Protein AF-A0A843CVZ2-F1 (afdb_monomer_lite)

Structure (mmCIF, N/CA/C/O backbone):
data_AF-A0A843CVZ2-F1
#
_entry.id   AF-A0A843CVZ2-F1
#
loop_
_atom_site.group_PDB
_atom_site.id
_atom_site.type_symbol
_atom_site.label_atom_id
_atom_site.label_alt_id
_atom_site.label_comp_id
_atom_site.label_asym_id
_atom_site.label_entity_id
_atom_site.label_seq_id
_atom_site.pdbx_PDB_ins_code
_atom_site.Cartn_x
_atom_site.Cartn_y
_atom_site.Cartn_z
_atom_site.occupancy
_atom_site.B_iso_or_equiv
_atom_site.auth_seq_id
_atom_site.auth_comp_id
_atom_site.auth_asym_id
_atom_site.auth_atom_id
_atom_site.pdbx_PDB_model_num
ATOM 1 N N . MET A 1 1 ? -51.826 -4.125 66.752 1.00 41.78 1 MET A N 1
ATOM 2 C CA . MET A 1 1 ? -51.078 -5.066 65.890 1.00 41.78 1 MET A CA 1
ATOM 3 C C . MET A 1 1 ? -51.053 -4.487 64.484 1.00 41.78 1 MET A C 1
ATOM 5 O O . MET A 1 1 ? -52.056 -4.563 63.794 1.00 41.78 1 MET A O 1
ATOM 9 N N . ALA A 1 2 ? -49.969 -3.820 64.091 1.00 43.72 2 ALA A N 1
ATOM 10 C CA . ALA A 1 2 ? -49.845 -3.224 62.763 1.00 43.72 2 ALA A CA 1
ATOM 11 C C . ALA A 1 2 ? -48.525 -3.686 62.148 1.00 43.72 2 ALA A C 1
ATOM 13 O O . ALA A 1 2 ? -47.458 -3.196 62.504 1.00 43.72 2 ALA A O 1
ATOM 14 N N . LYS A 1 3 ? -48.599 -4.671 61.250 1.00 48.44 3 LYS A N 1
ATOM 15 C CA . LYS A 1 3 ? -47.482 -5.067 60.390 1.00 48.44 3 LYS A CA 1
ATOM 16 C C . LYS A 1 3 ? -47.869 -4.701 58.960 1.00 48.44 3 LYS A C 1
ATOM 18 O O . LYS A 1 3 ? -48.314 -5.533 58.180 1.00 48.44 3 LYS A O 1
ATOM 23 N N . GLN A 1 4 ? -47.774 -3.409 58.657 1.00 46.41 4 GLN A N 1
ATOM 24 C CA . GLN A 1 4 ? -47.935 -2.896 57.304 1.00 46.41 4 GLN A CA 1
ATOM 25 C C . GLN A 1 4 ? -46.600 -3.107 56.580 1.00 46.41 4 GLN A C 1
ATOM 27 O O . GLN A 1 4 ? -45.625 -2.395 56.815 1.00 46.41 4 GLN A O 1
ATOM 32 N N . GLY A 1 5 ? -46.538 -4.167 55.772 1.00 45.22 5 GLY A N 1
ATOM 33 C CA . GLY A 1 5 ? -45.380 -4.506 54.951 1.00 45.22 5 GLY A CA 1
ATOM 34 C C . GLY A 1 5 ? -45.060 -3.371 53.982 1.00 45.22 5 GLY A C 1
ATOM 35 O O . GLY A 1 5 ? -45.848 -3.042 53.099 1.00 45.22 5 GLY A O 1
ATOM 36 N N . ASN A 1 6 ? -43.901 -2.752 54.177 1.00 51.75 6 ASN A N 1
ATOM 37 C CA . ASN A 1 6 ? -43.407 -1.629 53.3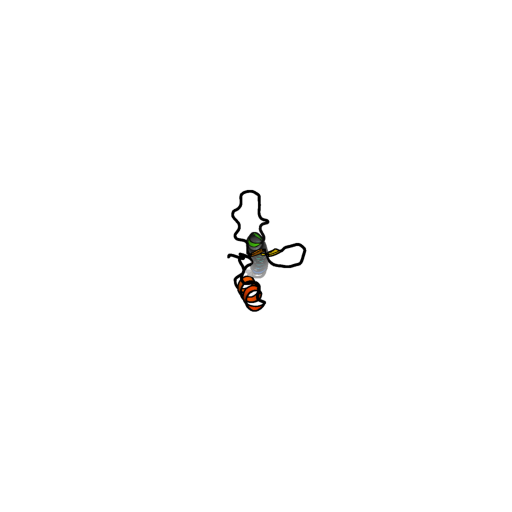96 1.00 51.75 6 ASN A CA 1
ATOM 38 C C . ASN A 1 6 ? -42.687 -2.140 52.131 1.00 51.75 6 ASN A C 1
ATOM 40 O O . ASN A 1 6 ? -41.467 -2.102 52.037 1.00 51.75 6 ASN A O 1
ATOM 44 N N . THR A 1 7 ? -43.434 -2.667 51.159 1.00 54.53 7 THR A N 1
ATOM 45 C CA . THR A 1 7 ? -42.898 -3.305 49.934 1.00 54.53 7 THR A CA 1
ATOM 46 C C . THR A 1 7 ? -42.636 -2.338 48.770 1.00 54.53 7 THR A C 1
ATOM 48 O O . THR A 1 7 ? -42.266 -2.774 47.681 1.00 54.53 7 THR A O 1
ATOM 51 N N . LYS A 1 8 ? -42.820 -1.021 48.955 1.00 51.09 8 LYS A N 1
ATOM 52 C CA . LYS A 1 8 ? -42.612 -0.015 47.890 1.00 51.09 8 LYS A CA 1
ATOM 53 C C . LYS A 1 8 ? -41.203 0.589 47.845 1.00 51.09 8 LYS A C 1
ATOM 55 O O . LYS A 1 8 ? -40.808 1.089 46.797 1.00 51.09 8 LYS A O 1
ATOM 60 N N . LYS A 1 9 ? -40.434 0.540 48.939 1.00 50.78 9 LYS A N 1
ATOM 61 C CA . LYS A 1 9 ? -39.098 1.166 48.994 1.00 50.78 9 LYS A CA 1
ATOM 62 C C . LYS A 1 9 ? -38.037 0.365 48.226 1.00 50.78 9 LYS A C 1
ATOM 64 O O . LYS A 1 9 ? -37.276 0.944 47.464 1.00 50.78 9 LYS A O 1
ATOM 69 N N . ASP A 1 10 ? -38.101 -0.959 48.312 1.00 55.34 10 ASP A N 1
ATOM 70 C CA . ASP A 1 10 ? -37.053 -1.864 47.816 1.00 55.34 10 ASP A CA 1
ATOM 71 C C . ASP A 1 10 ? -36.938 -1.914 46.276 1.00 55.34 10 ASP A C 1
ATOM 73 O O . ASP A 1 10 ? -35.849 -1.930 45.703 1.00 55.34 10 ASP A O 1
ATOM 77 N N . LYS A 1 11 ? -38.074 -1.832 45.565 1.00 55.25 11 LYS A N 1
ATOM 78 C CA . LYS A 1 11 ? -38.091 -1.838 44.089 1.00 55.25 11 LYS A CA 1
ATOM 79 C C . LYS A 1 11 ? -37.413 -0.609 43.474 1.00 55.25 11 LYS A C 1
ATOM 81 O O . LYS A 1 11 ? -36.848 -0.702 42.388 1.00 55.25 11 LYS A O 1
ATOM 86 N N . THR A 1 12 ? -37.456 0.530 44.164 1.00 61.53 12 THR A N 1
ATOM 87 C CA . THR A 1 12 ? -36.967 1.815 43.638 1.00 61.53 12 THR A CA 1
ATOM 88 C C . THR A 1 12 ? -35.440 1.898 43.688 1.00 61.53 12 THR A C 1
ATOM 90 O O . THR A 1 12 ? -34.814 2.426 42.768 1.00 61.53 12 THR A O 1
ATOM 93 N N . ASP A 1 13 ? -34.826 1.324 44.725 1.00 61.41 13 ASP A N 1
ATOM 94 C CA . ASP A 1 13 ? -33.369 1.293 44.888 1.00 61.41 13 ASP A CA 1
ATOM 95 C C . ASP A 1 13 ? -32.718 0.202 44.022 1.00 61.41 13 ASP A C 1
ATOM 97 O O . ASP A 1 13 ? -31.651 0.416 43.435 1.00 61.41 13 ASP A O 1
ATOM 101 N N . MET A 1 14 ? -33.409 -0.924 43.820 1.00 60.91 14 MET A N 1
ATOM 102 C CA . MET A 1 14 ? -32.980 -1.973 42.892 1.00 60.91 14 MET A CA 1
ATOM 103 C C . MET A 1 14 ? -33.014 -1.494 41.430 1.00 60.91 14 MET A C 1
ATOM 105 O O . MET A 1 14 ? -32.068 -1.725 40.677 1.00 60.91 14 MET A O 1
ATOM 109 N N . GLN A 1 15 ? -34.046 -0.740 41.034 1.00 66.94 15 GLN A N 1
ATOM 110 C CA . GLN A 1 15 ? -34.153 -0.171 39.687 1.00 66.94 15 GLN A CA 1
ATOM 111 C C . GLN A 1 15 ? -33.110 0.934 39.433 1.00 66.94 15 GLN A C 1
ATOM 113 O O . GLN A 1 15 ? -32.532 0.990 38.348 1.00 66.94 15 GLN A O 1
ATOM 118 N N . LYS A 1 16 ? -32.786 1.760 40.440 1.00 69.69 16 LYS A N 1
ATOM 119 C CA . LYS A 1 16 ? -31.674 2.729 40.363 1.00 69.69 16 LYS A CA 1
ATOM 120 C C . LYS A 1 16 ? -30.314 2.049 40.214 1.00 69.69 16 LYS A C 1
ATOM 122 O O . LYS A 1 16 ? -29.481 2.509 39.436 1.00 69.69 16 LYS A O 1
ATOM 127 N N . THR A 1 17 ? -30.100 0.943 40.922 1.00 75.06 17 THR A N 1
ATOM 128 C CA . THR A 1 17 ? -28.855 0.165 40.848 1.00 75.06 17 THR A CA 1
ATOM 129 C C . THR A 1 17 ? -28.695 -0.494 39.479 1.00 75.06 17 THR A C 1
ATOM 131 O O . THR A 1 17 ? -27.624 -0.422 38.877 1.00 75.06 17 THR A O 1
ATOM 134 N N . LEU A 1 18 ? -29.781 -1.044 38.931 1.00 74.75 18 LEU A N 1
ATOM 135 C CA . LEU A 1 18 ? -29.799 -1.671 37.611 1.00 74.75 18 LEU A CA 1
ATOM 136 C C . LEU A 1 18 ? -29.605 -0.644 36.484 1.00 74.75 18 LEU A C 1
ATOM 138 O O . LEU A 1 18 ? -28.823 -0.875 35.565 1.00 74.75 18 LEU A O 1
ATOM 142 N N . SER A 1 19 ? -30.222 0.536 36.601 1.00 77.06 19 SER A N 1
ATOM 143 C CA . SER A 1 19 ? -30.023 1.631 35.644 1.00 77.06 19 SER A CA 1
ATOM 144 C C . SER A 1 19 ? -28.583 2.161 35.663 1.00 77.06 19 SER A C 1
ATOM 146 O O . SER A 1 19 ? -28.030 2.480 34.613 1.00 77.06 19 SER A O 1
ATOM 148 N N . ARG A 1 20 ? -27.939 2.212 36.838 1.00 79.00 20 ARG A N 1
ATOM 149 C CA . ARG A 1 20 ? -26.529 2.607 36.970 1.00 79.00 20 ARG A CA 1
ATOM 150 C C . ARG A 1 20 ? -25.585 1.565 36.366 1.00 79.00 20 ARG A C 1
ATOM 152 O O . ARG A 1 20 ? -24.642 1.940 35.677 1.00 79.00 20 ARG A O 1
ATOM 159 N N . ALA A 1 21 ? -25.864 0.278 36.570 1.00 81.50 21 ALA A N 1
ATOM 160 C CA . ALA A 1 21 ? -25.110 -0.811 35.951 1.00 81.50 21 ALA A CA 1
ATOM 161 C C .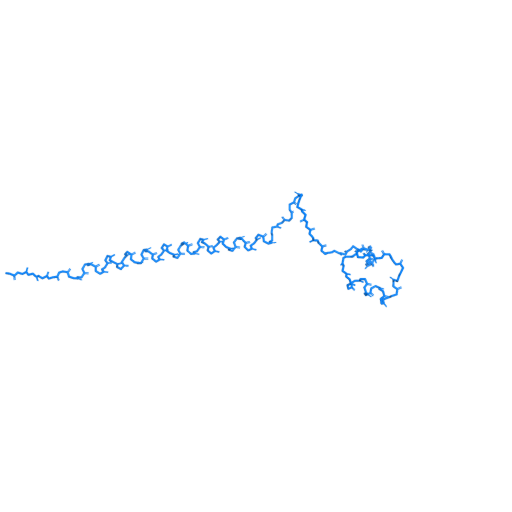 ALA A 1 21 ? -25.229 -0.796 34.416 1.00 81.50 21 ALA A C 1
ATOM 163 O O . ALA A 1 21 ? -24.231 -0.984 33.725 1.00 81.50 21 ALA A O 1
ATOM 164 N N . PHE A 1 22 ? -26.415 -0.493 33.879 1.00 83.31 22 PHE A N 1
ATOM 165 C CA . PHE A 1 22 ? -26.645 -0.396 32.436 1.00 83.31 22 PHE A CA 1
ATOM 166 C C . PHE A 1 22 ? -25.858 0.755 31.790 1.00 83.31 22 PHE A C 1
ATOM 168 O O . PHE A 1 22 ? -25.231 0.569 30.751 1.00 83.31 22 PHE A O 1
ATOM 175 N N . ILE A 1 23 ? -25.811 1.925 32.439 1.00 86.50 23 ILE A N 1
ATOM 176 C CA . ILE A 1 23 ? -25.013 3.072 31.968 1.00 86.50 23 ILE A CA 1
ATOM 177 C C . ILE A 1 23 ? -23.517 2.735 31.961 1.00 86.50 23 ILE A C 1
ATOM 179 O O . ILE A 1 23 ? -22.821 3.042 30.995 1.00 86.50 23 ILE A O 1
ATOM 183 N N . ILE A 1 24 ? -23.019 2.078 33.013 1.00 87.50 24 ILE A N 1
ATOM 184 C CA . ILE A 1 24 ? -21.615 1.650 33.086 1.00 87.50 24 ILE A CA 1
ATOM 185 C C . ILE A 1 24 ? -21.305 0.638 31.977 1.00 87.50 24 ILE A C 1
ATOM 187 O O . ILE A 1 24 ? -20.270 0.748 31.325 1.00 87.50 24 ILE A O 1
ATOM 191 N N . PHE A 1 25 ? -22.211 -0.304 31.713 1.00 87.94 25 PHE A N 1
ATOM 192 C CA . PHE A 1 25 ? -22.044 -1.285 30.644 1.00 87.94 25 PHE A CA 1
ATOM 193 C C . PHE A 1 25 ? -21.986 -0.629 29.258 1.00 87.94 25 PHE A C 1
ATOM 195 O O . PHE A 1 25 ? -21.118 -0.971 28.458 1.00 87.94 25 PHE A O 1
ATOM 202 N N . ILE A 1 26 ? -22.847 0.360 28.992 1.00 86.50 26 ILE A N 1
ATOM 203 C CA . ILE A 1 26 ? -22.803 1.141 27.748 1.00 86.50 26 ILE A CA 1
ATOM 204 C C . ILE A 1 26 ? -21.480 1.897 27.634 1.00 86.50 26 ILE A C 1
ATOM 206 O O . ILE A 1 26 ? -20.854 1.835 26.584 1.00 86.50 26 ILE A O 1
ATOM 210 N N . LEU A 1 27 ? -21.012 2.565 28.693 1.00 84.75 27 LEU A N 1
ATOM 211 C CA . LEU A 1 27 ? -19.733 3.282 28.661 1.00 84.75 27 LEU A CA 1
ATOM 212 C C . LEU A 1 27 ? -18.558 2.340 28.380 1.00 84.75 27 LEU A C 1
ATOM 214 O O . LEU A 1 27 ? -17.710 2.663 27.553 1.00 84.75 27 LEU A O 1
ATOM 218 N N . ILE A 1 28 ? -18.534 1.158 28.998 1.00 86.94 28 ILE A N 1
ATOM 219 C CA . ILE A 1 28 ? -17.517 0.135 28.723 1.00 86.94 28 ILE A CA 1
ATOM 220 C C . ILE A 1 28 ? -17.622 -0.339 27.268 1.00 86.94 28 ILE A C 1
ATOM 222 O O . ILE A 1 28 ? -16.611 -0.390 26.575 1.00 86.94 28 ILE A O 1
ATOM 226 N N . SER A 1 29 ? -18.830 -0.616 26.769 1.00 82.75 29 SER A N 1
ATOM 227 C CA . SER A 1 29 ? -19.052 -0.995 25.369 1.00 82.75 29 SER A CA 1
ATOM 228 C C . SER A 1 29 ? -18.630 0.104 24.392 1.00 82.75 29 SER A C 1
ATOM 230 O O . SER A 1 29 ? -18.098 -0.204 23.331 1.00 82.75 29 SER A O 1
ATOM 232 N N . CYS A 1 30 ? -18.845 1.375 24.731 1.00 81.69 30 CYS A N 1
ATOM 233 C CA . CYS A 1 30 ? -18.411 2.511 23.929 1.00 81.69 30 CYS A CA 1
ATOM 234 C C . CYS A 1 30 ? -16.887 2.615 23.908 1.00 81.69 30 CYS A C 1
ATOM 236 O O . CYS A 1 30 ? -16.325 2.771 22.833 1.00 81.69 30 CYS A O 1
ATOM 238 N N . VAL A 1 31 ? -16.210 2.476 25.052 1.00 81.00 31 VAL A N 1
ATOM 239 C CA . VAL A 1 31 ? -14.740 2.502 25.119 1.00 81.00 31 VAL A CA 1
ATOM 240 C C . VAL A 1 31 ? -14.140 1.325 24.349 1.00 81.00 31 VAL A C 1
ATOM 242 O O . VAL A 1 31 ? -13.256 1.535 23.526 1.00 81.00 31 VAL A O 1
ATOM 245 N N . LEU A 1 32 ? -14.663 0.109 24.533 1.00 80.19 32 LEU A N 1
ATOM 246 C CA . LEU A 1 32 ? -14.209 -1.079 23.801 1.00 80.19 32 LEU A CA 1
ATOM 247 C C . LEU A 1 32 ? -14.484 -0.967 22.295 1.00 80.19 32 LEU A C 1
ATOM 249 O O . LEU A 1 32 ? -13.612 -1.285 21.489 1.00 80.19 32 LEU A O 1
ATOM 253 N N . GLY A 1 33 ? -15.663 -0.472 21.907 1.00 74.88 33 GLY A N 1
ATOM 254 C CA . GLY A 1 33 ? -16.008 -0.206 20.511 1.00 74.88 33 GLY A CA 1
ATOM 255 C C . GLY A 1 33 ? -15.087 0.837 19.879 1.00 74.88 33 GLY A C 1
ATOM 256 O O . GLY A 1 33 ? -14.599 0.627 18.771 1.00 74.88 33 GLY A O 1
ATOM 257 N N . PHE A 1 34 ? -14.771 1.911 20.609 1.00 68.69 34 PHE A N 1
ATOM 258 C CA . PHE A 1 34 ? -13.873 2.965 20.143 1.00 68.69 34 PHE A CA 1
ATOM 259 C C . PHE A 1 34 ? -12.425 2.465 20.002 1.00 68.69 34 PHE A C 1
ATOM 261 O O . PHE A 1 34 ? -11.767 2.747 18.999 1.00 68.69 34 PHE A O 1
ATOM 268 N N . SER A 1 35 ? -11.940 1.653 20.951 1.00 67.19 35 SER A N 1
ATOM 269 C CA . SER A 1 35 ? -10.634 0.985 20.861 1.00 67.19 35 SER A CA 1
ATOM 270 C C . SER A 1 35 ? -10.544 0.048 19.656 1.00 67.19 35 SER A C 1
ATOM 272 O O . SER A 1 35 ? -9.540 0.072 18.948 1.00 67.19 35 SER A O 1
ATOM 274 N N . LEU A 1 36 ? -11.600 -0.720 19.367 1.00 62.97 36 LEU A N 1
ATOM 275 C CA . LEU A 1 36 ? -11.649 -1.571 18.177 1.00 62.97 36 LEU A CA 1
ATOM 276 C C . LEU A 1 36 ? -11.638 -0.731 16.893 1.00 62.97 36 LEU A C 1
ATOM 278 O O . LEU A 1 36 ? -10.868 -1.033 15.986 1.00 62.97 36 LEU A O 1
ATOM 282 N N . THR A 1 37 ? -12.402 0.365 16.819 1.00 62.06 37 THR A N 1
ATOM 283 C CA . THR A 1 37 ? -12.389 1.252 15.640 1.00 62.06 37 THR A CA 1
ATOM 284 C C . THR A 1 37 ? -11.053 1.966 15.428 1.00 62.06 37 THR A C 1
ATOM 286 O O . THR A 1 37 ? -10.641 2.130 14.283 1.00 62.06 37 THR A O 1
ATOM 289 N N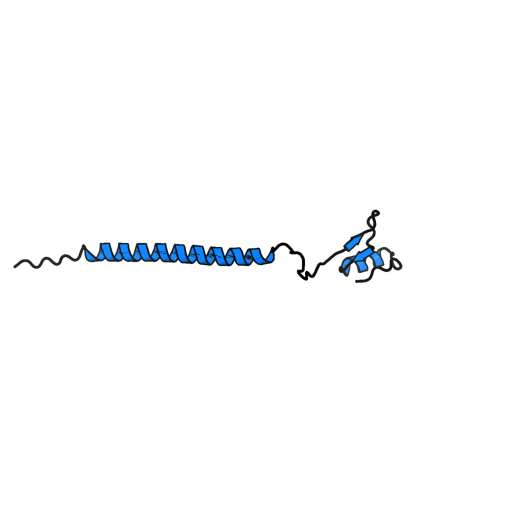 . PHE A 1 38 ? -10.315 2.322 16.485 1.00 59.06 38 PHE A N 1
ATOM 290 C CA . PHE A 1 38 ? -8.945 2.828 16.338 1.00 59.06 38 PHE A CA 1
ATOM 291 C C . PHE A 1 38 ? -7.978 1.764 15.804 1.00 59.06 38 PHE A C 1
ATOM 293 O O . PHE A 1 38 ? -7.098 2.093 15.009 1.00 59.06 38 PHE A O 1
ATOM 300 N N . SER A 1 39 ? -8.159 0.490 16.168 1.00 56.91 39 SER A N 1
ATOM 301 C CA . SER A 1 39 ? -7.415 -0.611 15.543 1.00 56.91 39 SER A CA 1
ATOM 302 C C . SER A 1 39 ? -7.765 -0.789 14.062 1.00 56.91 39 SER A C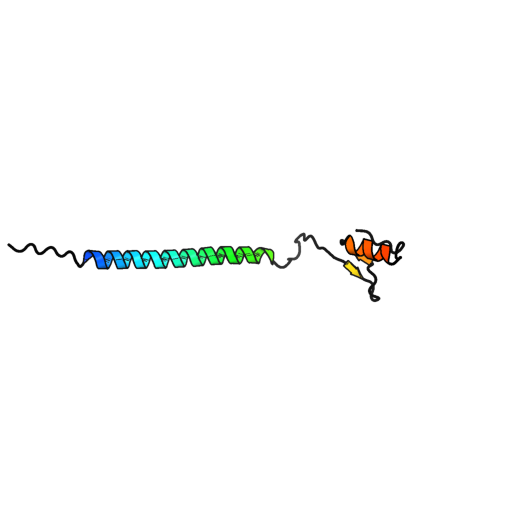 1
ATOM 304 O O . SER A 1 39 ? -6.878 -1.113 13.283 1.00 56.91 39 SER A O 1
ATOM 306 N N . PHE A 1 40 ? -8.993 -0.498 13.621 1.00 54.81 40 PHE A N 1
ATOM 307 C CA . PHE A 1 40 ? -9.326 -0.496 12.186 1.00 54.81 40 PHE A CA 1
ATOM 308 C C . PHE A 1 40 ? -8.608 0.617 11.403 1.00 54.81 40 PHE A C 1
ATOM 310 O O . PHE A 1 40 ? -8.203 0.397 10.263 1.00 54.81 40 PHE A O 1
ATOM 317 N N . PHE A 1 41 ? -8.348 1.776 12.018 1.00 54.12 41 PHE A N 1
ATOM 318 C CA . PHE A 1 41 ? -7.493 2.808 11.416 1.00 54.12 41 PHE A CA 1
ATOM 319 C C . PHE A 1 41 ? -6.002 2.445 11.412 1.00 54.12 41 PHE A C 1
ATOM 321 O O . PHE A 1 41 ? -5.228 3.105 10.721 1.00 54.12 41 PHE A O 1
ATOM 328 N N . SER A 1 42 ? -5.571 1.379 12.102 1.00 56.00 42 SER A N 1
ATOM 329 C CA . SER A 1 42 ? -4.169 0.949 12.048 1.00 56.00 42 SER A CA 1
ATOM 330 C C . SER A 1 42 ? -3.765 0.371 10.690 1.00 56.00 42 SER A C 1
ATOM 332 O O . SER A 1 42 ? -2.574 0.239 10.424 1.00 56.00 42 SER A O 1
ATOM 334 N N . ILE A 1 43 ? -4.735 0.018 9.842 1.00 56.41 43 ILE A N 1
ATOM 335 C CA . ILE A 1 43 ? -4.507 -0.354 8.438 1.00 56.41 43 ILE A CA 1
ATOM 336 C C . ILE A 1 43 ? -4.093 0.873 7.610 1.00 56.41 43 ILE A C 1
ATOM 338 O O . ILE A 1 43 ? -3.337 0.740 6.655 1.00 56.41 43 ILE A O 1
ATOM 342 N N . PHE A 1 44 ? -4.501 2.076 8.022 1.00 58.47 44 PHE A N 1
ATOM 343 C CA . PHE A 1 44 ? -4.048 3.348 7.453 1.00 58.47 44 PHE A CA 1
ATOM 344 C C . PHE A 1 44 ? -2.862 3.940 8.227 1.00 58.47 44 PHE A C 1
ATOM 346 O O . PHE A 1 44 ? -2.667 5.157 8.218 1.00 58.47 44 PHE A O 1
ATOM 353 N N . LYS A 1 45 ? -2.068 3.116 8.932 1.00 64.12 45 LYS A N 1
ATOM 354 C CA . LYS A 1 45 ? -0.802 3.589 9.502 1.00 64.12 45 LYS A CA 1
ATOM 355 C C . LYS A 1 45 ? 0.054 4.133 8.364 1.00 64.12 45 LYS A C 1
ATOM 357 O O . LYS A 1 45 ? 0.397 3.402 7.437 1.00 64.12 45 LYS A O 1
ATOM 362 N N . ALA A 1 46 ? 0.366 5.425 8.440 1.00 67.44 46 ALA A N 1
ATOM 363 C CA . ALA A 1 46 ? 1.303 6.053 7.527 1.00 67.44 46 ALA A CA 1
ATOM 364 C C . ALA A 1 46 ? 2.614 5.256 7.545 1.00 67.44 46 ALA A C 1
ATOM 366 O O . ALA A 1 46 ? 3.070 4.828 8.607 1.00 67.44 46 ALA A O 1
ATOM 367 N N . ALA A 1 47 ? 3.190 5.013 6.369 1.00 69.62 47 ALA A N 1
ATOM 368 C CA . ALA A 1 47 ? 4.475 4.341 6.278 1.00 69.62 47 ALA A CA 1
ATOM 369 C C . ALA A 1 47 ? 5.535 5.193 6.998 1.00 69.62 47 ALA A C 1
ATOM 371 O O . ALA A 1 47 ? 5.811 6.321 6.593 1.00 69.62 47 ALA A O 1
ATOM 372 N N . GLU A 1 48 ? 6.095 4.669 8.089 1.00 72.75 48 GLU A N 1
ATOM 373 C CA . GLU A 1 48 ? 7.198 5.292 8.820 1.00 72.75 48 GLU A CA 1
ATOM 374 C C . GLU A 1 48 ? 8.545 4.854 8.228 1.00 72.75 48 GLU A C 1
ATOM 376 O O . GLU A 1 48 ? 8.659 3.801 7.589 1.00 72.75 48 GLU A O 1
ATOM 381 N N . ALA A 1 49 ? 9.583 5.667 8.432 1.00 74.62 49 ALA A N 1
ATOM 382 C CA . ALA A 1 49 ? 10.926 5.348 7.963 1.00 74.62 49 ALA A CA 1
ATOM 383 C C . ALA A 1 49 ? 11.421 4.031 8.590 1.00 74.62 49 ALA A C 1
ATOM 385 O O . ALA A 1 49 ? 11.432 3.885 9.810 1.00 74.62 49 ALA A O 1
ATOM 386 N N . GLY A 1 50 ? 11.847 3.083 7.750 1.00 80.50 50 GLY A N 1
ATOM 387 C CA . GLY A 1 50 ? 12.298 1.753 8.179 1.00 80.50 50 GLY A CA 1
ATOM 388 C C . GLY A 1 50 ? 11.238 0.649 8.086 1.00 80.50 50 GLY A C 1
ATOM 389 O O . GLY A 1 50 ? 11.576 -0.517 8.280 1.00 80.50 50 GLY A O 1
ATOM 390 N N . ASN A 1 51 ? 9.990 0.974 7.734 1.00 79.38 51 ASN A N 1
ATOM 391 C CA . ASN A 1 51 ? 8.969 -0.035 7.456 1.00 79.38 51 ASN A CA 1
ATOM 392 C C . ASN A 1 51 ? 9.164 -0.655 6.066 1.00 79.38 51 ASN A C 1
ATOM 394 O O . ASN A 1 51 ? 9.358 0.052 5.077 1.00 79.38 51 ASN A O 1
ATOM 398 N N . TYR A 1 52 ? 9.033 -1.979 5.979 1.00 77.81 52 TYR A N 1
ATOM 399 C CA . TYR A 1 52 ? 8.908 -2.675 4.700 1.00 77.81 52 TYR A CA 1
ATOM 400 C C . TYR A 1 52 ? 7.454 -2.610 4.237 1.00 77.81 52 TYR A C 1
ATOM 402 O O . TYR A 1 52 ? 6.555 -3.079 4.936 1.00 77.81 52 TYR A O 1
ATOM 410 N N . VAL A 1 53 ? 7.227 -2.027 3.061 1.00 77.62 53 VAL A N 1
ATOM 411 C CA . VAL A 1 53 ? 5.895 -1.878 2.467 1.00 77.62 53 VAL A CA 1
ATOM 412 C C . VAL A 1 53 ? 5.922 -2.472 1.065 1.00 77.62 53 VAL A C 1
ATOM 414 O O . VAL A 1 53 ? 6.776 -2.112 0.256 1.00 77.62 53 VAL A O 1
ATOM 417 N N . ALA A 1 54 ? 4.995 -3.386 0.780 1.00 80.75 54 ALA A N 1
ATOM 418 C CA . ALA A 1 54 ? 4.748 -3.842 -0.581 1.00 80.75 54 ALA A CA 1
ATOM 419 C C . ALA A 1 54 ? 3.904 -2.783 -1.300 1.00 80.75 54 ALA A C 1
ATOM 421 O O . ALA A 1 54 ? 2.844 -2.398 -0.805 1.00 80.75 54 ALA A O 1
ATOM 422 N N . LEU A 1 55 ? 4.396 -2.290 -2.434 1.00 79.75 55 LEU A N 1
ATOM 423 C CA . LEU A 1 55 ? 3.747 -1.245 -3.216 1.00 79.75 55 LEU A CA 1
ATOM 424 C C . LEU A 1 55 ? 3.548 -1.736 -4.642 1.00 79.75 55 LEU A C 1
ATOM 426 O O . LEU A 1 55 ? 4.500 -2.197 -5.270 1.00 79.75 55 LEU A O 1
ATOM 430 N N . ASP A 1 56 ? 2.335 -1.559 -5.152 1.00 88.06 56 ASP A N 1
ATOM 431 C CA . ASP A 1 56 ? 2.084 -1.641 -6.582 1.00 88.06 56 ASP A CA 1
ATOM 432 C C . ASP A 1 56 ? 2.368 -0.283 -7.211 1.00 88.06 56 ASP A C 1
ATOM 434 O O . ASP A 1 56 ? 1.817 0.738 -6.791 1.00 88.06 56 ASP A O 1
ATOM 438 N N . TYR A 1 57 ? 3.253 -0.251 -8.204 1.00 86.44 57 TYR A N 1
ATOM 439 C CA . TYR A 1 57 ? 3.700 1.002 -8.793 1.00 86.44 57 TYR A CA 1
ATOM 440 C C . TYR A 1 57 ? 3.874 0.907 -10.303 1.00 86.44 57 TYR A C 1
ATOM 442 O O . TYR A 1 57 ? 4.006 -0.163 -10.897 1.00 86.44 57 TYR A O 1
ATOM 450 N N . THR A 1 58 ? 3.847 2.068 -10.951 1.00 90.12 58 THR A N 1
ATOM 451 C CA . THR A 1 58 ? 4.258 2.222 -12.345 1.00 90.12 58 THR A CA 1
ATOM 452 C C . THR A 1 58 ? 4.959 3.559 -12.509 1.00 90.12 58 THR A C 1
ATOM 454 O O . THR A 1 58 ? 4.410 4.600 -12.155 1.00 90.12 58 THR A O 1
ATOM 457 N N . ILE A 1 59 ? 6.179 3.523 -13.030 1.00 88.44 59 ILE A N 1
ATOM 458 C CA . ILE A 1 59 ? 6.997 4.693 -13.339 1.00 88.44 59 ILE A CA 1
ATOM 459 C C . ILE A 1 59 ? 6.851 4.972 -14.829 1.00 88.44 59 ILE A C 1
ATOM 461 O O . ILE 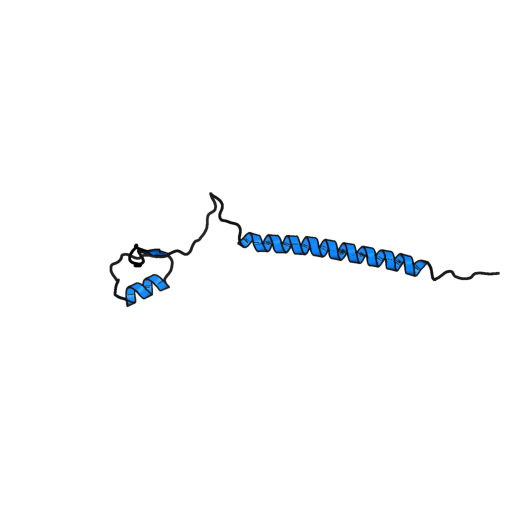A 1 59 ? 6.942 4.045 -15.632 1.00 88.44 59 ILE A O 1
ATOM 465 N N . TYR A 1 60 ? 6.652 6.235 -15.194 1.00 89.00 60 TYR A N 1
ATOM 466 C CA . TYR A 1 60 ? 6.458 6.673 -16.576 1.00 89.00 60 TYR A CA 1
ATOM 467 C C . TYR A 1 60 ? 7.530 7.689 -16.985 1.00 89.00 60 TYR A C 1
ATOM 469 O O . TYR A 1 60 ? 8.013 8.461 -16.155 1.00 89.00 60 TYR A O 1
ATOM 477 N N . TYR A 1 61 ? 7.873 7.718 -18.272 1.00 86.75 61 TYR A N 1
ATOM 478 C CA . TYR A 1 61 ? 8.574 8.839 -18.891 1.00 86.75 61 TYR A CA 1
ATOM 479 C C . TYR A 1 61 ? 7.683 10.086 -18.871 1.00 86.75 61 TYR A C 1
ATOM 481 O O . TYR A 1 61 ? 6.458 9.986 -18.780 1.00 86.75 61 TYR A O 1
ATOM 489 N N . ALA A 1 62 ? 8.281 11.270 -19.022 1.00 87.50 62 ALA A N 1
ATOM 490 C CA . ALA A 1 62 ? 7.534 12.532 -19.090 1.00 87.50 62 ALA A CA 1
ATOM 491 C C . ALA A 1 62 ? 6.485 12.552 -20.224 1.00 87.50 62 ALA A C 1
ATOM 493 O O . ALA A 1 62 ? 5.475 13.240 -20.133 1.00 87.50 62 ALA A O 1
ATOM 494 N N . GLU A 1 63 ? 6.718 11.759 -21.269 1.00 86.06 63 GLU A N 1
ATOM 495 C CA . GLU A 1 63 ? 5.853 11.583 -22.439 1.00 86.06 63 GLU A CA 1
ATOM 496 C C . GLU A 1 63 ? 4.667 10.629 -22.185 1.00 86.06 63 GLU A C 1
ATOM 498 O O . GLU A 1 63 ? 3.815 10.457 -23.052 1.00 86.06 63 GLU A O 1
ATOM 503 N N . GLY A 1 64 ? 4.597 10.003 -21.003 1.00 83.19 64 GLY A N 1
ATOM 504 C CA . GLY A 1 64 ? 3.502 9.115 -20.596 1.00 83.19 64 GLY A CA 1
ATOM 505 C C . GLY A 1 64 ? 3.716 7.629 -20.897 1.00 83.19 64 GLY A C 1
ATOM 506 O O . GLY A 1 64 ? 2.826 6.825 -20.628 1.00 83.19 64 GLY A O 1
ATOM 507 N N . LEU A 1 65 ? 4.882 7.234 -21.416 1.00 85.88 65 LEU A N 1
ATOM 508 C CA . LEU A 1 65 ? 5.218 5.826 -21.654 1.00 85.88 65 LEU A CA 1
ATOM 509 C C . LEU A 1 65 ? 5.710 5.144 -20.365 1.00 85.88 65 LEU A C 1
ATOM 511 O O . LEU A 1 65 ? 6.595 5.691 -19.706 1.00 85.88 65 LEU A O 1
ATOM 515 N N . PRO A 1 66 ? 5.181 3.967 -19.983 1.00 85.12 66 PRO A N 1
ATOM 516 C CA . PRO A 1 66 ? 5.639 3.246 -18.797 1.00 85.12 66 PRO A CA 1
ATOM 517 C C . PRO A 1 66 ? 7.066 2.712 -18.984 1.00 85.12 66 PRO A C 1
ATOM 519 O O . PRO A 1 66 ? 7.415 2.186 -20.038 1.00 85.12 66 PRO A O 1
ATOM 522 N N . ILE A 1 67 ? 7.875 2.842 -17.935 1.00 86.19 67 ILE A N 1
ATOM 523 C CA . ILE A 1 67 ? 9.280 2.412 -17.853 1.00 86.19 67 ILE A CA 1
ATOM 524 C C . ILE A 1 67 ? 9.385 1.112 -17.058 1.00 86.19 67 ILE A C 1
ATOM 526 O O . ILE A 1 67 ? 9.993 0.143 -17.497 1.00 86.19 67 ILE A O 1
ATOM 530 N N . LEU A 1 68 ? 8.790 1.115 -15.865 1.00 85.44 68 LEU A N 1
ATOM 531 C CA . LEU A 1 68 ? 8.853 0.030 -14.894 1.00 85.44 68 LEU A CA 1
ATOM 532 C C . LEU A 1 68 ? 7.496 -0.077 -14.218 1.00 85.44 68 LEU A C 1
ATOM 534 O O . LEU A 1 68 ? 6.922 0.939 -13.823 1.00 85.44 68 LEU A O 1
ATOM 538 N N . THR A 1 69 ? 6.970 -1.285 -14.094 1.00 87.38 69 THR A N 1
ATOM 539 C CA . THR A 1 69 ? 5.651 -1.519 -13.516 1.00 87.38 69 THR A CA 1
ATOM 540 C C . THR A 1 69 ? 5.640 -2.848 -12.791 1.00 87.38 69 THR A C 1
ATOM 542 O O . THR A 1 69 ? 6.225 -3.802 -13.279 1.00 87.38 69 THR A O 1
ATOM 545 N N . THR A 1 70 ? 4.930 -2.927 -11.671 1.00 88.88 70 THR A N 1
ATOM 546 C CA . THR A 1 70 ? 4.576 -4.215 -11.053 1.00 88.88 70 THR A CA 1
ATOM 547 C C . THR A 1 70 ? 3.247 -4.757 -11.596 1.00 88.88 70 THR A C 1
ATOM 549 O O . THR A 1 70 ? 2.807 -5.847 -11.232 1.00 88.88 70 THR A O 1
ATOM 552 N N . SER A 1 71 ? 2.568 -3.991 -12.460 1.00 86.25 71 SER A N 1
ATOM 553 C CA . SER A 1 71 ? 1.242 -4.310 -12.978 1.00 86.25 71 SER A CA 1
ATOM 554 C C . SER A 1 71 ? 1.321 -5.051 -14.305 1.00 86.25 71 SER A C 1
ATOM 556 O O . SER A 1 71 ? 1.609 -4.476 -15.358 1.00 86.25 71 SER A O 1
ATOM 558 N N . SER A 1 72 ? 0.931 -6.324 -14.281 1.00 85.62 72 SER A N 1
ATOM 559 C CA . SER A 1 72 ? 0.901 -7.165 -15.485 1.00 85.62 72 SER A CA 1
ATOM 560 C C . SER A 1 72 ? -0.048 -6.632 -16.568 1.00 85.62 72 SER A C 1
ATOM 562 O O . SER A 1 72 ? 0.229 -6.780 -17.756 1.00 85.62 72 SER A O 1
ATOM 564 N N . ASN A 1 73 ? -1.122 -5.932 -16.183 1.00 88.31 73 ASN A N 1
ATOM 565 C CA . ASN A 1 73 ? -2.051 -5.313 -17.136 1.00 88.31 73 ASN A CA 1
ATOM 566 C C . ASN A 1 73 ? -1.386 -4.197 -17.955 1.00 88.31 73 ASN A C 1
ATOM 568 O O . ASN A 1 73 ? -1.696 -4.018 -19.133 1.00 88.31 73 ASN A O 1
ATOM 572 N N . VAL A 1 74 ? -0.478 -3.429 -17.343 1.00 86.38 74 VAL A N 1
ATOM 573 C CA . VAL A 1 74 ? 0.247 -2.357 -18.039 1.00 86.38 74 VAL A CA 1
ATOM 574 C C . VAL A 1 74 ? 1.210 -2.963 -19.058 1.00 86.38 74 VAL A C 1
ATOM 576 O O . VAL A 1 74 ? 1.225 -2.522 -20.206 1.00 86.38 74 VAL A O 1
ATOM 579 N N . VAL A 1 75 ? 1.940 -4.016 -18.676 1.00 85.75 75 VAL A N 1
ATOM 580 C CA . VAL A 1 75 ? 2.839 -4.754 -19.579 1.00 85.75 75 VAL A CA 1
ATOM 581 C C . VAL A 1 75 ? 2.076 -5.307 -20.784 1.00 85.75 75 VAL A C 1
ATOM 583 O O . VAL A 1 75 ? 2.475 -5.086 -21.928 1.00 85.75 75 VAL A O 1
ATOM 586 N N . GLU A 1 76 ? 0.945 -5.977 -20.550 1.00 85.00 76 GLU A N 1
ATOM 587 C CA . GLU A 1 76 ? 0.143 -6.571 -21.623 1.00 85.00 76 GLU A CA 1
ATOM 588 C C . GLU A 1 76 ? -0.406 -5.508 -22.587 1.00 85.00 76 GLU A C 1
ATOM 590 O O . GLU A 1 76 ? -0.367 -5.684 -23.807 1.00 85.00 76 GLU A O 1
ATOM 595 N N . ASN A 1 77 ? -0.876 -4.374 -22.060 1.00 87.81 77 ASN A N 1
ATOM 596 C CA . ASN A 1 77 ? -1.372 -3.275 -22.884 1.00 87.81 77 ASN A CA 1
ATOM 597 C C . ASN A 1 77 ? -0.269 -2.651 -23.747 1.00 87.81 77 ASN A C 1
ATOM 599 O O . ASN A 1 77 ? -0.512 -2.368 -24.919 1.00 87.81 77 ASN A O 1
ATOM 603 N N . MET A 1 78 ? 0.941 -2.478 -23.212 1.00 85.25 78 MET A N 1
ATOM 604 C CA . MET A 1 78 ? 2.080 -1.965 -23.982 1.00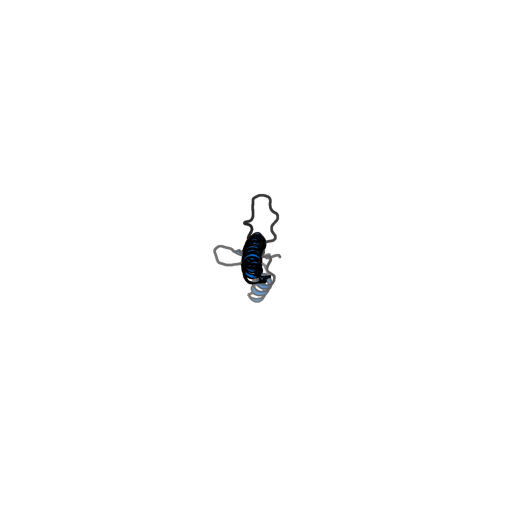 85.25 78 MET A CA 1
ATOM 605 C C . MET A 1 78 ? 2.516 -2.931 -25.079 1.00 85.25 78 MET A C 1
ATOM 607 O O . MET A 1 78 ? 2.788 -2.507 -26.204 1.00 85.25 78 MET A O 1
ATOM 611 N N . TYR A 1 79 ? 2.495 -4.233 -24.790 1.00 82.31 79 TYR A N 1
ATOM 612 C CA . TYR A 1 79 ? 2.768 -5.262 -25.786 1.00 82.31 79 TYR A CA 1
ATOM 613 C C . TYR A 1 79 ? 1.755 -5.213 -26.940 1.00 82.31 79 TYR A C 1
ATOM 615 O O . TYR A 1 79 ? 2.145 -5.184 -28.106 1.00 82.31 79 TYR A O 1
ATOM 623 N N . LYS A 1 80 ? 0.453 -5.115 -26.633 1.00 84.75 80 LYS A N 1
ATOM 624 C CA . LYS A 1 80 ? -0.618 -4.981 -27.642 1.00 84.75 80 LYS A CA 1
ATOM 625 C C . LYS A 1 80 ? -0.507 -3.701 -28.473 1.00 84.75 80 LYS A C 1
ATOM 627 O O . LYS A 1 80 ? -0.895 -3.703 -29.636 1.00 84.75 80 LYS A O 1
ATOM 632 N N . GLN A 1 81 ? 0.018 -2.623 -27.893 1.00 84.56 81 GLN A N 1
ATOM 633 C CA . GLN A 1 81 ? 0.253 -1.351 -28.585 1.00 84.56 81 GLN A CA 1
ATOM 634 C C . GLN A 1 81 ? 1.527 -1.352 -29.452 1.00 84.56 81 GLN A C 1
ATOM 636 O O . GLN A 1 81 ? 1.797 -0.366 -30.130 1.00 84.56 81 GLN A O 1
ATOM 641 N N . GLY A 1 82 ? 2.291 -2.451 -29.472 1.00 78.88 82 GLY A N 1
ATOM 642 C CA . GLY A 1 82 ? 3.483 -2.602 -30.310 1.00 78.88 82 GLY A CA 1
ATOM 643 C C . GLY A 1 82 ? 4.787 -2.142 -29.654 1.00 78.88 82 GLY A C 1
ATOM 644 O O . GLY A 1 82 ? 5.830 -2.145 -30.305 1.00 78.88 82 GLY A O 1
ATOM 645 N N . TYR A 1 83 ? 4.773 -1.801 -28.362 1.00 74.69 83 TYR A N 1
ATOM 646 C CA . TYR A 1 83 ? 5.966 -1.429 -27.597 1.00 74.69 83 TYR A CA 1
ATOM 647 C C . TYR A 1 83 ? 6.653 -2.671 -27.012 1.00 74.69 83 TYR A C 1
ATOM 649 O O . TYR A 1 83 ? 6.787 -2.831 -25.804 1.00 74.69 83 TYR A O 1
ATOM 657 N N . THR A 1 84 ? 7.086 -3.586 -27.882 1.00 63.75 84 THR A N 1
ATOM 658 C CA . THR A 1 84 ? 7.649 -4.894 -27.494 1.00 63.75 84 THR A CA 1
ATOM 659 C C . THR A 1 84 ? 9.130 -4.848 -27.093 1.00 63.75 84 THR A C 1
ATOM 661 O O . THR A 1 84 ? 9.676 -5.862 -26.669 1.00 63.75 84 THR A O 1
ATOM 664 N N . GLY A 1 85 ? 9.796 -3.698 -27.256 1.00 60.66 85 GLY A N 1
ATOM 665 C CA . GLY A 1 85 ? 11.241 -3.521 -27.042 1.00 60.66 85 GLY A CA 1
ATOM 666 C C . GLY A 1 85 ? 11.619 -2.561 -25.912 1.00 60.66 85 GLY A C 1
ATOM 667 O O . GLY A 1 85 ? 12.791 -2.237 -25.765 1.00 60.66 85 GLY A O 1
ATOM 668 N N . THR A 1 86 ? 10.655 -2.082 -25.124 1.00 60.22 86 THR A N 1
ATOM 669 C CA . THR A 1 86 ? 10.878 -1.060 -24.084 1.00 60.22 86 THR A CA 1
ATOM 670 C C . THR A 1 86 ? 11.527 -1.601 -22.808 1.00 60.22 86 THR A C 1
ATOM 672 O O . THR A 1 86 ? 11.831 -0.822 -21.913 1.00 60.22 86 THR A O 1
ATOM 675 N N . GLY A 1 87 ? 11.768 -2.914 -22.713 1.00 59.06 87 GLY A N 1
ATOM 676 C CA . GLY A 1 87 ? 12.426 -3.519 -21.550 1.00 59.06 87 GLY A CA 1
ATOM 677 C C . GLY A 1 87 ? 11.604 -3.438 -20.261 1.00 59.06 87 GLY A C 1
ATOM 678 O O . GLY A 1 87 ? 12.172 -3.578 -19.183 1.00 59.06 87 GLY A O 1
ATOM 679 N N . ILE A 1 88 ? 10.288 -3.212 -20.365 1.00 63.03 88 ILE A N 1
ATOM 680 C CA . ILE A 1 88 ? 9.384 -3.184 -19.213 1.00 63.03 88 ILE A CA 1
ATOM 681 C C . ILE A 1 88 ? 9.322 -4.600 -18.634 1.00 63.03 88 ILE A C 1
ATOM 683 O O . ILE A 1 88 ? 8.741 -5.506 -19.235 1.00 63.03 88 ILE A O 1
ATOM 687 N N . THR A 1 89 ? 9.938 -4.791 -17.473 1.00 58.50 89 THR A N 1
ATOM 688 C CA . THR A 1 89 ? 9.869 -6.026 -16.689 1.00 58.50 89 THR A CA 1
ATOM 689 C C . THR A 1 89 ? 8.973 -5.815 -15.472 1.00 58.50 89 THR A C 1
ATOM 691 O O . THR A 1 89 ? 8.900 -4.696 -14.962 1.00 58.50 89 THR A O 1
ATOM 694 N N . ASN A 1 90 ? 8.297 -6.882 -15.032 1.00 51.84 90 ASN A N 1
ATOM 695 C CA . ASN A 1 90 ? 7.629 -6.916 -13.723 1.00 51.84 90 ASN A CA 1
ATOM 696 C C . ASN A 1 90 ? 8.645 -6.838 -12.576 1.00 51.84 90 ASN A C 1
ATOM 698 O O . ASN A 1 90 ? 9.775 -7.349 -12.768 1.00 51.84 90 ASN A O 1
#

Sequence (90 aa):
MAKQGNTKKDKTDMQKTLSRAFIIFILISCVLGFSLTFSFFSIFKAAEAGNYVALDYTIYYAEGLPILTTSSNVVENMYKQGYTGTGITN

Secondary structure (DSSP, 8-state):
-------SHHHHHHHHHHHHHHHHHHHHHHHHHHHHHHHHGGGG----TT-------EEE-TTS-EEEES-HHHHHHHHHTT-TTS----

Radius of gyration: 33.08 Å; chains: 1; bounding box: 64×20×96 Å

Foldseek 3Di:
DDDPPPPPPVVVVVVVVVVVVVVVVVVVVVVVVVVVVVVVCVVVPDDDPPDDDDDFDWDADPVGHTQEGPDPVSVVVCVVVVVPPSPHDD

pLDDT: mean 72.82, std 13.79, range [41.78, 90.12]